Protein AF-A0A7V6YUY6-F1 (afdb_monomer)

Nearest PDB structures (foldseek):
  3qhw-assembly2_D  TM=5.875E-01  e=8.044E+00  Mus musculus
  2qzg-assembly1_A  TM=3.926E-01  e=3.729E+00  Methanococcus maripaludis S2

Radius of gyration: 16.71 Å; Cα contacts (8 Å, |Δi|>4): 63; chains: 1; bounding box: 27×41×54 Å

Sequence (117 aa):
MENIICFKSKKDQFTKKLHTEVSHLIDDLMDQQQQTVAWILYYSMRNEYPIDVVGFSLELWYNFCNEIDPFIDDERKYAASIEMFVSNLLNLSTYTKHEILHKYGLHKIYDPETIEV

Mean predicted aligned error: 10.43 Å

Structure (mmCIF, N/CA/C/O backbone):
data_AF-A0A7V6YUY6-F1
#
_entry.id   AF-A0A7V6YUY6-F1
#
loop_
_atom_site.group_PDB
_atom_site.id
_atom_site.type_symbol
_atom_site.label_atom_id
_atom_site.label_alt_id
_atom_site.label_comp_id
_atom_site.label_asym_id
_atom_site.label_entity_id
_atom_site.label_seq_id
_atom_site.pdbx_PDB_ins_code
_atom_site.Cartn_x
_atom_site.Cartn_y
_atom_site.Cartn_z
_atom_site.occupancy
_atom_site.B_iso_or_equiv
_atom_site.auth_seq_id
_atom_site.auth_comp_id
_atom_site.auth_asym_id
_atom_site.auth_atom_id
_atom_site.pdbx_PDB_model_num
ATOM 1 N N . MET A 1 1 ? -10.717 -5.382 38.657 1.00 42.78 1 MET A N 1
ATOM 2 C CA . MET A 1 1 ? -9.733 -4.840 37.688 1.00 42.78 1 MET A CA 1
ATOM 3 C C . MET A 1 1 ? -9.263 -5.910 36.682 1.00 42.78 1 MET A C 1
ATOM 5 O O . MET A 1 1 ? -8.208 -5.753 36.087 1.00 42.78 1 MET A O 1
ATOM 9 N N . GLU A 1 2 ? -10.046 -6.973 36.439 1.00 43.53 2 GLU A N 1
ATOM 10 C CA . GLU A 1 2 ? -9.626 -8.146 35.639 1.00 43.53 2 GLU A CA 1
ATOM 11 C C . GLU A 1 2 ? -10.088 -8.104 34.168 1.00 43.53 2 GLU A C 1
ATOM 13 O O . GLU A 1 2 ? -9.451 -8.690 33.294 1.00 43.53 2 GLU A O 1
ATOM 18 N N . ASN A 1 3 ? -11.140 -7.342 33.848 1.00 44.84 3 ASN A N 1
ATOM 19 C CA . ASN A 1 3 ? -11.713 -7.305 32.493 1.00 44.84 3 ASN A CA 1
ATOM 20 C C . ASN A 1 3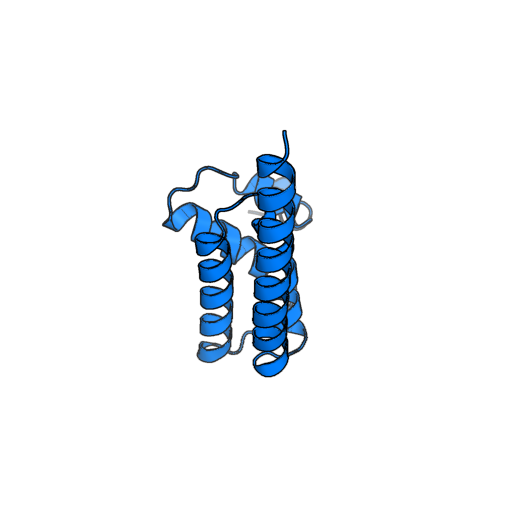 ? -10.795 -6.653 31.438 1.00 44.84 3 ASN A C 1
ATOM 22 O O . ASN A 1 3 ? -10.845 -7.021 30.266 1.00 44.84 3 ASN A O 1
ATOM 26 N N . ILE A 1 4 ? -9.926 -5.718 31.842 1.00 49.72 4 ILE A N 1
ATOM 27 C CA . ILE A 1 4 ? -9.044 -4.971 30.923 1.00 49.72 4 ILE A CA 1
ATOM 28 C C . ILE A 1 4 ? -7.899 -5.858 30.403 1.00 49.72 4 ILE A C 1
ATOM 30 O O . ILE A 1 4 ? -7.538 -5.787 29.228 1.00 49.72 4 ILE A O 1
ATOM 34 N N . ILE A 1 5 ? -7.366 -6.745 31.251 1.00 52.25 5 ILE A N 1
ATOM 35 C CA . ILE A 1 5 ? -6.280 -7.673 30.891 1.00 52.25 5 ILE A CA 1
ATOM 36 C C . ILE A 1 5 ? -6.789 -8.721 29.888 1.00 52.25 5 ILE A C 1
ATOM 38 O O . ILE A 1 5 ? -6.120 -9.013 28.896 1.00 52.25 5 ILE A O 1
ATOM 42 N N . CYS A 1 6 ? -8.015 -9.215 30.091 1.00 49.28 6 CYS A N 1
ATOM 43 C CA . CYS A 1 6 ? -8.680 -10.157 29.189 1.00 49.28 6 CYS A CA 1
ATOM 44 C C . CYS A 1 6 ? -8.940 -9.549 27.798 1.00 49.28 6 CYS A C 1
ATOM 46 O O . CYS A 1 6 ? -8.706 -10.204 26.782 1.00 49.28 6 CYS A O 1
ATOM 48 N N . PHE A 1 7 ? -9.355 -8.278 27.733 1.00 40.91 7 PHE A N 1
ATOM 49 C CA . PHE A 1 7 ? -9.593 -7.599 26.456 1.00 40.91 7 PHE A CA 1
ATOM 50 C C . PHE A 1 7 ? -8.297 -7.374 25.668 1.00 40.91 7 PHE A C 1
ATOM 52 O O . PHE A 1 7 ? -8.254 -7.638 24.467 1.00 40.91 7 PHE A O 1
ATOM 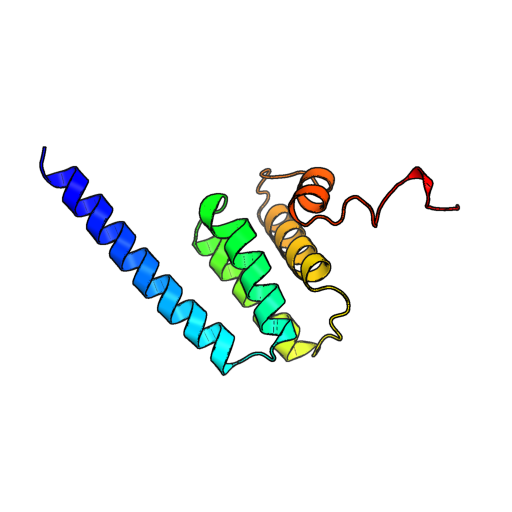59 N N . LYS A 1 8 ? -7.218 -6.952 26.343 1.00 56.28 8 LYS A N 1
ATOM 60 C CA . LYS A 1 8 ? -5.903 -6.766 25.713 1.00 56.28 8 LYS A CA 1
ATOM 61 C C . LYS A 1 8 ? -5.346 -8.085 25.167 1.00 56.28 8 LYS A C 1
ATOM 63 O O . LYS A 1 8 ? -4.948 -8.139 24.011 1.00 56.28 8 LYS A O 1
ATOM 68 N N . SER A 1 9 ? -5.418 -9.160 25.953 1.00 55.78 9 SER A N 1
ATOM 69 C CA . SER A 1 9 ? -4.968 -10.492 25.530 1.00 55.78 9 SER A CA 1
ATOM 70 C C . SER A 1 9 ? -5.744 -11.022 24.319 1.00 55.78 9 SER A C 1
ATOM 72 O O . SER A 1 9 ? -5.127 -11.496 23.367 1.00 55.78 9 SER A O 1
ATOM 74 N N . LYS A 1 10 ? -7.078 -10.889 24.307 1.00 54.62 10 LYS A N 1
ATOM 75 C CA . LYS A 1 10 ? -7.901 -11.286 23.153 1.00 54.62 10 LYS A CA 1
ATOM 76 C C . LYS A 1 10 ? -7.596 -10.441 21.921 1.00 54.62 10 LYS A C 1
ATOM 78 O O . LYS A 1 10 ? -7.471 -11.000 20.838 1.00 54.62 10 LYS A O 1
ATOM 83 N N . LYS A 1 11 ? -7.431 -9.123 22.083 1.00 55.44 11 LYS A N 1
ATOM 84 C CA . LYS A 1 11 ? -7.029 -8.219 20.997 1.00 55.44 11 LYS A CA 1
ATOM 85 C C . LYS A 1 11 ? -5.703 -8.665 20.379 1.00 55.44 11 LYS A C 1
ATOM 87 O O . LYS A 1 11 ? -5.644 -8.840 19.170 1.00 55.44 11 LYS A O 1
ATOM 92 N N . ASP A 1 12 ? -4.684 -8.933 21.191 1.00 62.53 12 ASP A N 1
ATOM 93 C CA . ASP A 1 12 ? -3.376 -9.389 20.705 1.00 62.53 12 ASP A CA 1
ATOM 94 C C . ASP A 1 12 ? -3.468 -10.745 19.985 1.00 62.53 12 ASP A C 1
ATOM 96 O O . ASP A 1 12 ? -2.785 -10.978 18.988 1.00 62.53 12 ASP A O 1
ATOM 100 N N . GLN A 1 13 ? -4.340 -11.637 20.458 1.00 65.06 13 GLN A N 1
ATOM 101 C CA . GLN A 1 13 ? -4.584 -12.942 19.845 1.00 65.06 13 GLN A CA 1
ATOM 102 C C . GLN A 1 13 ? -5.288 -12.818 18.482 1.00 65.06 13 GLN A C 1
ATOM 104 O O . GLN A 1 13 ? -4.887 -13.485 17.529 1.00 65.06 13 GLN A O 1
ATOM 109 N N . PHE A 1 14 ? -6.278 -11.927 18.364 1.00 65.25 14 PHE A N 1
ATOM 110 C CA . PHE A 1 14 ? -6.934 -11.604 17.092 1.00 65.25 14 PHE A CA 1
ATOM 111 C C . PHE A 1 14 ? -5.972 -10.938 16.108 1.00 65.25 14 PHE A C 1
ATOM 113 O O . PHE A 1 14 ? -5.906 -11.359 14.958 1.00 65.25 14 PHE A O 1
ATOM 120 N N . THR A 1 15 ? -5.171 -9.971 16.561 1.00 64.31 15 THR A N 1
ATOM 121 C CA . THR A 1 15 ? -4.153 -9.317 15.728 1.00 64.31 15 THR A CA 1
ATOM 122 C C . THR A 1 15 ? -3.132 -10.324 15.198 1.00 64.31 15 THR A C 1
ATOM 124 O O . THR A 1 15 ? -2.776 -10.272 14.025 1.00 64.31 15 THR A O 1
ATOM 127 N N . LYS A 1 16 ? -2.685 -11.278 16.027 1.00 66.62 16 LYS A N 1
ATOM 128 C CA . LYS A 1 16 ? -1.777 -12.354 15.591 1.00 66.62 16 LYS A CA 1
ATOM 129 C C . LYS A 1 16 ? -2.412 -13.275 14.554 1.00 66.62 16 LYS A C 1
ATOM 131 O O . LYS A 1 16 ? -1.750 -13.636 13.584 1.00 66.62 16 LYS A O 1
ATOM 136 N N . LYS A 1 17 ? -3.676 -13.656 14.752 1.00 69.19 17 LYS A N 1
ATOM 137 C CA . LYS A 1 17 ? -4.405 -14.506 13.806 1.00 69.19 17 LYS A CA 1
ATOM 138 C C . LYS A 1 17 ? -4.571 -13.806 12.455 1.00 69.19 17 LYS A C 1
ATOM 140 O O . LYS A 1 17 ? -4.206 -14.382 11.440 1.00 69.19 17 LYS A O 1
ATOM 145 N N . LEU A 1 18 ? -4.998 -12.544 12.472 1.00 70.62 18 LEU A N 1
ATOM 146 C CA . LEU A 1 18 ? -5.140 -11.722 11.273 1.00 70.62 18 LEU A CA 1
ATOM 147 C C . LEU A 1 18 ? -3.801 -11.536 10.550 1.00 70.62 18 LEU A C 1
ATOM 149 O O . LEU A 1 18 ? -3.732 -11.708 9.343 1.00 70.62 18 LEU A O 1
ATOM 153 N N . HIS A 1 19 ? -2.720 -11.259 11.28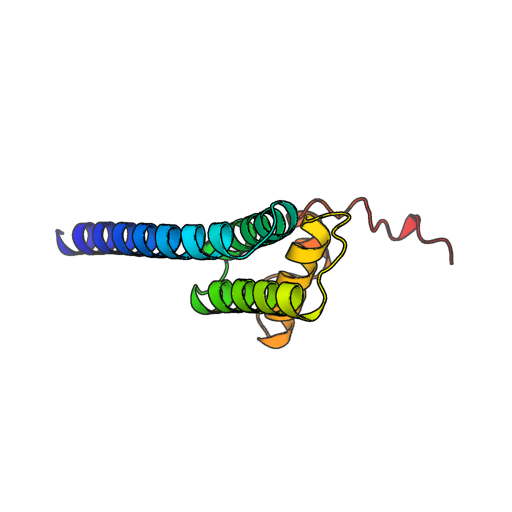5 1.00 68.75 19 HIS A N 1
ATOM 154 C CA . HIS A 1 19 ? -1.378 -11.184 10.702 1.00 68.75 19 HIS A CA 1
ATOM 155 C C . HIS A 1 19 ? -0.979 -12.496 10.022 1.00 68.75 19 HIS A C 1
ATOM 157 O O . HIS A 1 19 ? -0.384 -12.465 8.956 1.00 68.75 19 HIS A O 1
ATOM 163 N N . THR A 1 20 ? -1.278 -13.643 10.634 1.00 71.38 20 THR A N 1
ATOM 164 C CA . THR A 1 20 ? -0.930 -14.958 10.072 1.00 71.38 20 THR A CA 1
ATOM 165 C C . THR A 1 20 ? -1.708 -15.222 8.783 1.00 71.38 20 THR A C 1
ATOM 167 O O . THR A 1 20 ? -1.126 -15.643 7.792 1.00 71.38 20 THR A O 1
ATOM 170 N N . GLU A 1 21 ? -3.008 -14.925 8.773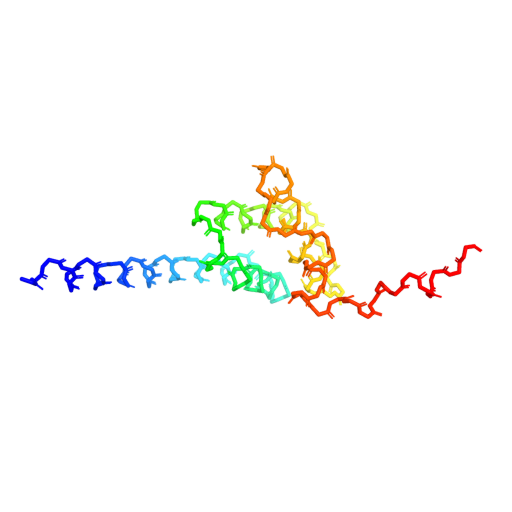 1.00 68.19 21 GLU A N 1
ATOM 171 C CA . GLU A 1 21 ? -3.864 -15.074 7.589 1.00 68.19 21 GLU A CA 1
ATOM 172 C C . GLU A 1 21 ? -3.429 -14.137 6.451 1.00 68.19 21 GLU A C 1
ATOM 174 O O . GLU A 1 21 ? -3.326 -14.580 5.311 1.00 68.19 21 GLU A O 1
ATOM 179 N N . VAL A 1 22 ? -3.085 -12.882 6.764 1.00 68.19 22 VAL A N 1
ATOM 180 C CA . VAL A 1 22 ? -2.548 -11.913 5.794 1.00 68.19 22 VAL A CA 1
ATOM 181 C C . VAL A 1 22 ? -1.180 -12.347 5.261 1.00 68.19 22 VAL A C 1
ATOM 183 O O . VAL A 1 22 ? -0.960 -12.264 4.059 1.00 68.19 22 VA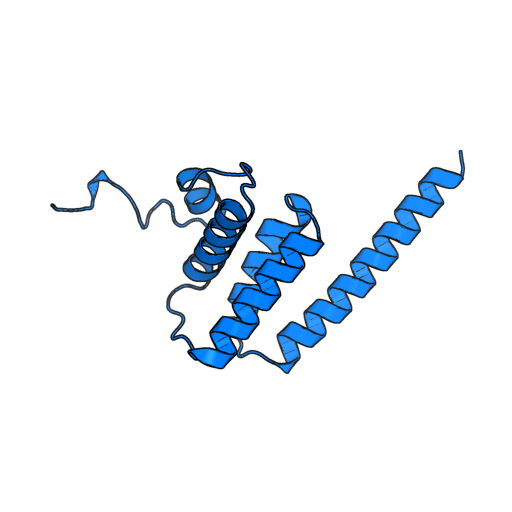L A O 1
ATOM 186 N N . SER A 1 23 ? -0.279 -12.850 6.115 1.00 67.38 23 SER A N 1
ATOM 187 C CA . SER A 1 23 ? 1.025 -13.381 5.688 1.00 67.38 23 SER A CA 1
ATOM 188 C C . SER A 1 23 ? 0.873 -14.512 4.675 1.00 67.38 23 SER A C 1
ATOM 190 O O . SER A 1 23 ? 1.488 -14.453 3.621 1.00 67.38 23 SER A O 1
ATOM 192 N N . HIS A 1 24 ? 0.019 -15.500 4.957 1.00 70.31 24 HIS A N 1
ATOM 193 C CA . HIS A 1 24 ? -0.210 -16.609 4.028 1.00 70.31 24 HIS A CA 1
ATOM 194 C C . HIS A 1 24 ? -0.792 -16.140 2.688 1.00 70.31 24 HIS A C 1
ATOM 196 O O . HIS A 1 24 ? -0.357 -16.601 1.642 1.00 70.31 24 HIS A O 1
ATOM 202 N N . LEU A 1 25 ? -1.730 -15.188 2.708 1.00 63.50 25 LEU A N 1
ATOM 203 C CA . LEU A 1 25 ? -2.323 -14.627 1.489 1.00 63.50 25 LEU A CA 1
ATOM 204 C C . LEU A 1 25 ? -1.302 -13.877 0.624 1.00 63.50 25 LEU A C 1
ATOM 206 O O . LEU A 1 25 ? -1.344 -13.979 -0.598 1.00 63.50 25 LEU A O 1
ATOM 210 N N . ILE A 1 26 ? -0.396 -13.129 1.257 1.00 63.44 26 ILE A N 1
ATOM 211 C CA . ILE A 1 26 ? 0.674 -12.401 0.569 1.00 63.44 26 ILE A CA 1
ATOM 212 C C . ILE A 1 26 ? 1.696 -13.387 -0.014 1.00 63.44 26 ILE A C 1
ATOM 214 O O . ILE A 1 26 ? 2.074 -13.257 -1.177 1.00 63.44 26 ILE A O 1
ATOM 218 N N . ASP A 1 27 ? 2.107 -14.386 0.767 1.00 64.00 27 ASP A N 1
ATOM 219 C CA . ASP A 1 27 ? 3.169 -15.319 0.385 1.00 64.00 27 ASP A CA 1
ATOM 220 C C . ASP A 1 27 ? 2.745 -16.281 -0.744 1.00 64.00 27 ASP A C 1
ATOM 222 O O . ASP A 1 27 ? 3.566 -16.617 -1.599 1.00 64.00 27 ASP A O 1
ATOM 226 N N . ASP A 1 28 ? 1.475 -16.703 -0.782 1.00 61.19 28 ASP A N 1
ATOM 227 C CA . ASP A 1 28 ? 0.987 -17.711 -1.737 1.00 61.19 28 ASP A CA 1
ATOM 228 C C . ASP A 1 28 ? 0.623 -17.142 -3.123 1.00 61.19 28 ASP A C 1
ATOM 230 O O . ASP A 1 28 ? 0.477 -17.909 -4.078 1.00 61.19 28 ASP A O 1
ATOM 234 N N . LEU A 1 29 ? 0.436 -15.822 -3.255 1.00 60.59 29 LEU A N 1
ATOM 235 C CA . LEU A 1 29 ? -0.236 -15.234 -4.425 1.00 60.59 29 LEU A CA 1
ATOM 236 C C . LEU A 1 29 ? 0.565 -14.168 -5.181 1.00 60.59 29 LEU A C 1
ATOM 238 O O . LEU A 1 29 ? 0.102 -13.708 -6.223 1.00 60.59 29 LEU A O 1
ATOM 242 N N . MET A 1 30 ? 1.729 -13.758 -4.680 1.00 66.81 30 MET A N 1
ATOM 243 C CA . MET A 1 30 ? 2.480 -12.614 -5.208 1.00 66.81 30 MET A CA 1
ATOM 244 C C . MET A 1 30 ? 3.960 -12.951 -5.377 1.00 66.81 30 MET A C 1
ATOM 246 O O . MET A 1 30 ? 4.512 -13.723 -4.594 1.00 66.81 30 MET A O 1
ATOM 250 N N . ASP A 1 31 ? 4.627 -12.358 -6.369 1.00 83.00 31 ASP A N 1
ATOM 251 C CA . ASP A 1 31 ? 6.089 -12.428 -6.445 1.00 83.00 31 ASP A CA 1
ATOM 252 C C . ASP A 1 31 ? 6.757 -11.606 -5.325 1.00 83.00 31 ASP A C 1
ATOM 254 O O . ASP A 1 31 ? 6.127 -10.802 -4.637 1.00 83.00 31 ASP A O 1
ATOM 258 N N . GLN A 1 32 ? 8.065 -11.784 -5.134 1.00 84.75 32 GLN A N 1
ATOM 259 C CA . GLN A 1 32 ? 8.793 -11.167 -4.024 1.00 84.75 32 GLN A CA 1
ATOM 260 C C . GLN A 1 32 ? 8.718 -9.624 -3.996 1.00 84.75 32 GLN A C 1
ATOM 262 O O . GLN A 1 32 ? 8.671 -9.031 -2.911 1.00 84.75 32 GLN A O 1
ATOM 267 N N . GLN A 1 33 ? 8.717 -8.952 -5.151 1.00 85.50 33 GLN A N 1
ATOM 268 C CA . GLN A 1 33 ? 8.619 -7.488 -5.197 1.00 85.50 33 GLN A CA 1
ATOM 269 C C . GLN A 1 33 ? 7.202 -7.042 -4.846 1.00 85.50 33 GLN A C 1
ATOM 271 O O . GLN A 1 33 ? 7.013 -6.129 -4.037 1.00 85.50 33 GLN A O 1
ATOM 276 N N . GLN A 1 34 ? 6.202 -7.745 -5.371 1.00 89.81 34 GLN A N 1
ATOM 277 C CA . GLN A 1 34 ? 4.800 -7.509 -5.056 1.00 89.81 34 GLN A CA 1
ATOM 278 C C . GLN A 1 34 ? 4.494 -7.703 -3.563 1.00 89.81 34 GLN A C 1
ATOM 280 O O . GLN A 1 34 ? 3.835 -6.861 -2.943 1.00 89.81 34 GLN A O 1
ATOM 285 N N . GLN A 1 35 ? 5.052 -8.748 -2.950 1.00 88.94 35 GLN A N 1
ATOM 286 C CA . GLN A 1 35 ? 4.976 -8.980 -1.505 1.00 88.94 35 GLN A CA 1
ATOM 287 C C . GLN A 1 35 ? 5.625 -7.842 -0.712 1.00 88.94 35 GLN A C 1
ATOM 289 O O . GLN A 1 35 ? 5.099 -7.403 0.310 1.00 88.94 35 GLN A O 1
ATOM 294 N N . THR A 1 36 ? 6.766 -7.333 -1.182 1.00 92.81 36 THR A N 1
ATOM 295 C CA . THR A 1 36 ? 7.484 -6.245 -0.507 1.00 92.81 36 THR A CA 1
ATOM 296 C C . THR A 1 36 ? 6.646 -4.966 -0.475 1.00 92.81 36 THR A C 1
ATOM 298 O O . THR A 1 36 ? 6.533 -4.346 0.584 1.00 92.81 36 THR A O 1
ATOM 301 N N . VAL A 1 37 ? 5.977 -4.607 -1.576 1.00 94.00 37 VAL A N 1
ATOM 302 C CA . VAL A 1 37 ? 5.015 -3.486 -1.605 1.00 94.00 37 VAL A CA 1
ATOM 303 C C . VAL A 1 37 ? 3.901 -3.693 -0.576 1.00 94.00 37 VAL A C 1
ATOM 305 O O . VAL A 1 37 ? 3.635 -2.791 0.224 1.00 94.00 37 VAL A O 1
ATOM 308 N N . ALA A 1 38 ? 3.290 -4.882 -0.553 1.00 91.75 38 ALA A N 1
ATOM 309 C CA . ALA A 1 38 ? 2.210 -5.218 0.374 1.00 91.75 38 ALA A CA 1
ATOM 310 C C . ALA A 1 38 ? 2.652 -5.075 1.840 1.00 91.75 38 ALA A C 1
ATOM 312 O O . ALA A 1 38 ? 1.940 -4.492 2.662 1.00 91.75 38 ALA A O 1
ATOM 313 N N . TRP A 1 39 ? 3.861 -5.537 2.168 1.00 93.56 39 TRP A N 1
ATOM 314 C CA . TRP A 1 39 ? 4.419 -5.410 3.510 1.00 93.56 39 TRP A CA 1
ATOM 315 C C . TRP A 1 39 ? 4.679 -3.959 3.899 1.00 93.56 39 TRP A C 1
ATOM 317 O O . TRP A 1 39 ? 4.269 -3.548 4.987 1.00 93.56 39 TRP A O 1
ATOM 327 N N . ILE A 1 40 ? 5.321 -3.171 3.032 1.00 95.81 40 ILE A N 1
ATOM 328 C CA . ILE A 1 40 ? 5.574 -1.746 3.292 1.00 95.81 40 ILE A CA 1
ATOM 329 C C . ILE A 1 40 ? 4.243 -1.029 3.559 1.00 95.81 40 ILE A C 1
ATOM 331 O O . ILE A 1 40 ? 4.118 -0.323 4.562 1.00 95.81 40 ILE A O 1
ATOM 335 N N . LEU A 1 41 ? 3.236 -1.265 2.717 1.00 94.94 41 LEU A N 1
ATOM 336 C CA . LEU A 1 41 ? 1.899 -0.692 2.850 1.00 94.94 41 LEU A CA 1
ATOM 337 C C . LEU A 1 41 ? 1.226 -1.093 4.173 1.00 94.94 41 LEU A C 1
ATOM 339 O O . LEU A 1 41 ? 0.764 -0.233 4.926 1.00 94.94 41 LEU A O 1
ATOM 343 N N . TYR A 1 42 ? 1.226 -2.386 4.512 1.00 93.56 42 TYR A N 1
ATOM 344 C CA . TYR A 1 42 ? 0.656 -2.884 5.765 1.00 93.56 42 TYR A CA 1
ATOM 345 C C . TYR A 1 42 ? 1.320 -2.250 6.990 1.00 93.56 42 TYR A C 1
ATOM 347 O O . TYR A 1 42 ? 0.635 -1.738 7.879 1.00 93.56 42 TYR A O 1
ATOM 355 N N . TYR A 1 43 ? 2.655 -2.254 7.052 1.00 93.69 43 TYR A N 1
ATOM 356 C CA . TYR A 1 43 ? 3.388 -1.684 8.183 1.00 93.69 43 TYR A CA 1
ATOM 357 C C . TYR A 1 43 ? 3.176 -0.176 8.310 1.00 93.69 43 TYR A C 1
ATOM 359 O O . TYR A 1 43 ? 3.097 0.317 9.438 1.00 93.69 43 TYR A O 1
ATOM 367 N N . SER A 1 44 ? 3.044 0.521 7.181 1.00 93.75 44 SER A N 1
ATOM 368 C CA . SER A 1 44 ? 2.740 1.948 7.123 1.00 93.75 44 SER A CA 1
ATOM 369 C C . SER A 1 44 ? 1.351 2.268 7.680 1.00 93.75 44 SER A C 1
ATOM 371 O O . SER A 1 44 ? 1.194 3.235 8.423 1.00 93.75 44 SER A O 1
ATOM 373 N N . MET A 1 45 ? 0.335 1.460 7.360 1.00 93.25 45 MET A N 1
ATOM 374 C CA . MET A 1 45 ? -1.056 1.805 7.671 1.00 93.25 45 MET A CA 1
ATOM 375 C C . MET A 1 45 ? -1.593 1.185 8.974 1.00 93.25 45 MET A C 1
ATOM 377 O O . MET A 1 45 ? -2.449 1.780 9.626 1.00 93.25 45 MET A O 1
ATOM 381 N N . ARG A 1 46 ? -1.099 0.018 9.409 1.00 91.62 46 ARG A N 1
ATOM 382 C CA . ARG A 1 46 ? -1.728 -0.804 10.474 1.00 91.62 46 ARG A CA 1
ATOM 383 C C . ARG A 1 46 ? -1.965 -0.126 11.829 1.00 91.62 46 ARG A C 1
ATOM 385 O O . ARG A 1 46 ? -2.783 -0.609 12.606 1.00 91.62 46 ARG A O 1
ATOM 392 N N . ASN A 1 47 ? -1.213 0.927 12.151 1.00 88.88 47 ASN A N 1
ATOM 393 C CA . ASN A 1 47 ? -1.321 1.637 13.431 1.00 88.88 47 ASN A CA 1
ATOM 394 C C . ASN A 1 47 ? -2.105 2.951 13.327 1.00 88.88 47 ASN A C 1
ATOM 396 O O . ASN A 1 47 ? -2.512 3.494 14.351 1.00 88.88 47 ASN A O 1
ATOM 400 N N . GLU A 1 48 ? -2.275 3.466 12.113 1.00 90.44 48 GLU A N 1
ATOM 401 C CA . GLU A 1 48 ? -2.805 4.806 11.845 1.00 90.44 48 GLU A CA 1
ATOM 402 C C . GLU A 1 48 ? -4.200 4.752 11.211 1.00 90.44 48 GLU A C 1
ATOM 404 O O . GLU A 1 48 ? -4.958 5.713 11.316 1.00 90.44 48 GLU A O 1
ATOM 409 N N . TYR A 1 49 ? -4.564 3.618 10.605 1.00 91.25 49 TYR A N 1
ATOM 410 C CA . TYR A 1 49 ? -5.820 3.439 9.886 1.00 91.25 49 TYR A CA 1
ATOM 411 C C . TYR A 1 49 ? -6.700 2.352 10.518 1.00 91.25 49 TYR A C 1
ATOM 413 O O . TYR A 1 49 ? -6.190 1.408 11.135 1.00 91.25 49 TYR A O 1
ATOM 421 N N . PRO A 1 50 ? -8.032 2.448 10.345 1.00 91.25 50 PRO A N 1
ATOM 422 C CA . PRO A 1 50 ? -8.948 1.350 10.627 1.00 91.25 50 PRO A CA 1
ATOM 423 C C . PRO A 1 50 ? -8.557 0.072 9.871 1.00 91.25 50 PRO A C 1
ATOM 425 O O . PRO A 1 50 ? -8.079 0.124 8.739 1.00 91.25 50 PRO A O 1
ATOM 428 N N . ILE A 1 51 ? -8.744 -1.091 10.500 1.00 87.94 51 ILE A N 1
ATOM 429 C CA . ILE A 1 51 ? -8.247 -2.369 9.964 1.00 87.94 51 ILE A CA 1
ATOM 430 C C . ILE A 1 51 ? -8.903 -2.770 8.635 1.00 87.94 51 ILE A C 1
ATOM 432 O O . ILE A 1 51 ? -8.262 -3.390 7.793 1.00 87.94 51 ILE A O 1
ATOM 436 N N . ASP A 1 52 ? -10.160 -2.391 8.437 1.00 86.44 52 ASP A N 1
ATOM 437 C CA . ASP A 1 52 ? -10.915 -2.543 7.194 1.00 86.44 52 ASP A CA 1
ATOM 438 C C . ASP A 1 52 ? -10.321 -1.703 6.059 1.00 86.44 52 ASP A C 1
ATOM 440 O O . ASP A 1 52 ? -10.203 -2.194 4.941 1.00 86.44 52 ASP A O 1
ATOM 444 N N . VAL A 1 53 ? -9.849 -0.488 6.354 1.00 92.19 53 VAL A N 1
ATOM 445 C CA . VAL A 1 53 ? -9.134 0.355 5.381 1.00 92.19 53 VAL A CA 1
ATOM 446 C C . VAL A 1 53 ? -7.791 -0.269 5.003 1.00 92.19 53 VAL A C 1
ATOM 448 O O . VAL A 1 53 ? -7.443 -0.304 3.828 1.00 92.19 53 VAL A O 1
ATOM 451 N N . VAL A 1 54 ? -7.051 -0.811 5.976 1.00 92.75 54 VAL A N 1
ATOM 452 C CA . VAL A 1 54 ? -5.786 -1.521 5.711 1.00 92.75 54 VAL A CA 1
ATOM 453 C C . VAL A 1 54 ? -6.029 -2.748 4.828 1.00 92.75 54 VAL A C 1
ATOM 455 O O . VAL A 1 54 ? -5.294 -2.963 3.867 1.00 92.75 54 VAL A O 1
ATOM 458 N N . GLY A 1 55 ? -7.068 -3.533 5.134 1.00 87.25 55 GLY A N 1
ATOM 459 C CA . GLY A 1 55 ? -7.468 -4.688 4.332 1.00 87.25 55 GLY A CA 1
ATOM 460 C C . GLY A 1 55 ? -7.830 -4.299 2.900 1.00 87.25 55 GLY A C 1
ATOM 461 O O . GLY A 1 55 ? -7.306 -4.890 1.961 1.00 87.25 55 GLY A O 1
ATOM 462 N N . PHE A 1 56 ? -8.638 -3.249 2.734 1.00 89.88 56 PHE A N 1
ATOM 463 C CA . PHE A 1 56 ? -9.005 -2.717 1.422 1.00 89.88 56 PHE A CA 1
ATOM 464 C C . PHE A 1 56 ? -7.785 -2.265 0.605 1.00 89.88 56 PHE A C 1
ATOM 466 O O . PHE A 1 56 ? -7.695 -2.572 -0.580 1.00 89.88 56 PHE A O 1
ATOM 473 N N . SER A 1 57 ? -6.810 -1.589 1.222 1.00 93.62 57 SER A N 1
ATOM 474 C CA . SER A 1 57 ? -5.574 -1.181 0.540 1.00 93.62 57 SER A CA 1
ATOM 475 C C . SER A 1 57 ? -4.759 -2.373 0.028 1.00 93.62 57 SER A C 1
ATOM 477 O O . SER A 1 57 ? -4.213 -2.320 -1.074 1.00 93.62 57 SER A O 1
ATOM 479 N N . LEU A 1 58 ? -4.672 -3.450 0.816 1.00 92.62 58 LEU A N 1
ATOM 480 C CA . LEU A 1 58 ? -3.970 -4.675 0.422 1.00 92.62 58 LEU A CA 1
ATOM 481 C C . LEU A 1 58 ? -4.706 -5.418 -0.696 1.00 92.62 58 LEU A C 1
ATOM 483 O O . LEU A 1 58 ? -4.071 -5.886 -1.637 1.00 92.62 58 LEU A O 1
ATOM 487 N N . GLU A 1 59 ? -6.035 -5.484 -0.629 1.00 88.00 59 GLU A N 1
ATOM 488 C CA . GLU A 1 59 ? -6.863 -6.070 -1.686 1.00 88.00 59 GLU A CA 1
ATOM 489 C C . GLU A 1 59 ? -6.743 -5.284 -2.999 1.00 88.00 59 GLU A C 1
ATOM 491 O O . GLU A 1 59 ? -6.601 -5.877 -4.067 1.00 88.00 59 GLU A O 1
ATOM 496 N N . LEU A 1 60 ? -6.731 -3.949 -2.929 1.00 91.88 60 LEU A N 1
ATOM 497 C CA . LEU A 1 60 ? -6.529 -3.094 -4.097 1.00 91.88 60 LEU A CA 1
ATOM 498 C C . LEU A 1 60 ? -5.172 -3.359 -4.761 1.00 91.88 60 LEU A C 1
ATOM 500 O O . LEU A 1 60 ? -5.104 -3.469 -5.984 1.00 91.88 60 LEU A O 1
ATOM 504 N N . TRP A 1 61 ? -4.105 -3.485 -3.965 1.00 93.44 61 TRP A N 1
ATOM 505 C CA . TRP A 1 61 ? -2.781 -3.837 -4.478 1.00 93.44 61 TRP A CA 1
ATOM 506 C C . TRP A 1 61 ? -2.781 -5.210 -5.148 1.00 93.44 61 TRP A C 1
ATOM 508 O O . TRP A 1 61 ? -2.304 -5.353 -6.272 1.00 93.44 61 TRP A O 1
ATOM 518 N N . TYR A 1 62 ? -3.367 -6.201 -4.480 1.00 87.62 62 TYR A N 1
ATOM 519 C CA . TYR A 1 62 ? -3.468 -7.558 -4.994 1.00 87.62 62 TYR A CA 1
ATOM 520 C C . TYR A 1 62 ? -4.188 -7.621 -6.346 1.00 87.62 62 TYR A C 1
ATOM 522 O O . TYR A 1 62 ? -3.672 -8.196 -7.305 1.00 87.62 62 TYR A O 1
ATOM 530 N N . ASN A 1 63 ? -5.342 -6.963 -6.454 1.00 85.44 63 ASN A N 1
ATOM 531 C CA . ASN A 1 63 ? -6.106 -6.920 -7.697 1.00 85.44 63 ASN A CA 1
ATOM 532 C C . ASN A 1 63 ? -5.348 -6.183 -8.811 1.00 85.44 63 ASN A C 1
ATOM 534 O O . ASN A 1 63 ? -5.335 -6.653 -9.946 1.00 85.44 63 ASN A O 1
ATOM 538 N N . PHE A 1 64 ? -4.654 -5.087 -8.493 1.00 88.81 64 PHE A N 1
ATOM 539 C CA . PHE A 1 64 ? -3.813 -4.383 -9.462 1.00 88.81 64 PHE A CA 1
ATOM 540 C C . PHE A 1 64 ? -2.691 -5.275 -10.017 1.00 88.81 64 PHE A C 1
ATOM 542 O O . PHE A 1 64 ? -2.472 -5.298 -11.229 1.00 88.81 64 PHE A O 1
ATOM 549 N N . CYS A 1 65 ? -2.012 -6.044 -9.161 1.00 88.62 65 CYS A N 1
ATOM 550 C CA . CYS A 1 65 ? -0.987 -6.996 -9.591 1.00 88.62 65 CYS A CA 1
ATOM 551 C C . CYS A 1 65 ? -1.549 -8.079 -10.515 1.00 88.62 65 CYS A C 1
ATOM 553 O O . CYS A 1 65 ? -0.946 -8.361 -11.547 1.00 88.62 65 CYS A O 1
ATOM 555 N N . ASN A 1 66 ? -2.721 -8.629 -10.191 1.00 83.12 66 ASN A N 1
ATOM 556 C CA . ASN A 1 66 ? -3.378 -9.642 -11.019 1.00 83.12 66 ASN A CA 1
ATOM 557 C C . ASN A 1 66 ? -3.803 -9.124 -12.401 1.00 83.12 66 ASN A C 1
ATOM 559 O O . ASN A 1 66 ? -3.821 -9.893 -13.361 1.00 83.12 66 ASN A O 1
ATOM 563 N N . GLU A 1 67 ? -4.194 -7.854 -12.504 1.00 83.94 67 GLU A N 1
ATOM 564 C CA . GLU A 1 67 ? -4.683 -7.272 -13.758 1.00 83.94 67 GLU A CA 1
ATOM 565 C C . GLU A 1 67 ? -3.561 -6.770 -14.671 1.00 83.94 67 GLU A C 1
ATOM 567 O O . GLU A 1 67 ? -3.664 -6.889 -15.893 1.00 83.94 67 GLU A O 1
ATOM 572 N N . ILE A 1 68 ? -2.517 -6.172 -14.093 1.00 85.88 68 ILE A N 1
ATOM 573 C CA . ILE A 1 68 ? -1.519 -5.396 -14.840 1.00 85.88 68 ILE A CA 1
ATOM 574 C C . ILE A 1 68 ? -0.160 -6.101 -14.923 1.00 85.88 68 ILE A C 1
ATOM 576 O O . ILE A 1 68 ? 0.565 -5.845 -15.881 1.00 85.88 68 ILE A O 1
ATOM 580 N N . ASP A 1 69 ? 0.184 -6.958 -13.955 1.00 83.75 69 ASP A N 1
ATOM 581 C CA . ASP A 1 69 ? 1.540 -7.498 -13.752 1.00 83.75 69 ASP A CA 1
ATOM 582 C C . ASP A 1 69 ? 2.622 -6.390 -13.796 1.00 83.75 69 ASP A C 1
ATOM 584 O O . ASP A 1 69 ? 3.358 -6.234 -14.777 1.00 83.75 69 ASP A O 1
ATOM 588 N N . PRO A 1 70 ? 2.662 -5.504 -12.781 1.00 86.00 70 PRO A N 1
ATOM 589 C CA . PRO A 1 70 ? 3.455 -4.284 -12.843 1.00 86.00 70 PRO A CA 1
ATOM 590 C C . PRO A 1 70 ? 4.961 -4.555 -12.783 1.00 86.00 70 PRO A C 1
ATOM 592 O O . PRO A 1 70 ? 5.446 -5.294 -11.931 1.00 86.00 70 PRO A O 1
ATOM 595 N N . PHE A 1 71 ? 5.730 -3.832 -13.601 1.00 89.75 71 PHE A N 1
ATOM 596 C CA . PHE A 1 71 ? 7.177 -3.737 -13.414 1.00 89.75 71 PHE A CA 1
ATOM 597 C C . PHE A 1 71 ? 7.495 -2.781 -12.253 1.00 89.75 71 PHE A C 1
ATOM 599 O O . PHE A 1 71 ? 7.320 -1.561 -12.364 1.00 89.75 71 PHE A O 1
ATOM 606 N N . ILE A 1 72 ? 7.944 -3.335 -11.127 1.00 91.31 72 ILE A N 1
ATOM 607 C CA . ILE A 1 72 ? 8.188 -2.587 -9.890 1.00 91.31 72 ILE A CA 1
ATOM 608 C C . ILE A 1 72 ? 9.646 -2.106 -9.850 1.00 91.31 72 ILE A C 1
ATOM 610 O O . ILE A 1 72 ? 10.577 -2.888 -9.660 1.00 91.31 72 ILE A O 1
ATOM 614 N N . ASP A 1 73 ? 9.839 -0.797 -10.029 1.00 90.56 73 ASP A N 1
ATOM 615 C CA . ASP A 1 73 ? 11.142 -0.121 -9.971 1.00 90.56 73 ASP A CA 1
ATOM 616 C C . ASP A 1 73 ? 11.515 0.354 -8.554 1.00 90.56 73 ASP A C 1
ATOM 618 O O . ASP A 1 73 ? 12.691 0.390 -8.198 1.00 90.56 73 ASP A O 1
ATOM 622 N N . ASP A 1 74 ? 10.517 0.743 -7.757 1.00 92.81 74 ASP A N 1
ATOM 623 C CA . ASP A 1 74 ? 10.653 1.133 -6.352 1.00 92.81 74 ASP A CA 1
ATOM 624 C C . ASP A 1 74 ? 9.354 0.825 -5.597 1.00 92.81 74 ASP A C 1
ATOM 626 O O . ASP A 1 74 ? 8.328 1.493 -5.766 1.00 92.81 74 ASP A O 1
ATOM 630 N N . GLU A 1 75 ? 9.401 -0.166 -4.712 1.00 95.12 75 GLU A N 1
ATOM 631 C CA . GLU A 1 75 ? 8.251 -0.676 -3.969 1.00 95.12 75 GLU A CA 1
ATOM 632 C C . GLU A 1 75 ? 7.572 0.412 -3.118 1.00 95.12 75 GLU A C 1
ATOM 634 O O . GLU A 1 75 ? 6.354 0.414 -2.913 1.00 95.12 75 GLU A O 1
ATOM 639 N N . ARG A 1 76 ? 8.350 1.396 -2.650 1.00 95.50 76 ARG A N 1
ATOM 640 C CA . ARG A 1 76 ? 7.850 2.490 -1.806 1.00 95.50 76 ARG A CA 1
ATOM 641 C C . ARG A 1 76 ? 6.942 3.428 -2.587 1.00 95.50 76 ARG A C 1
ATOM 643 O O . ARG A 1 76 ? 6.007 3.965 -1.999 1.00 95.50 76 ARG A O 1
ATOM 650 N N . LYS A 1 77 ? 7.183 3.622 -3.891 1.00 94.62 77 LYS A N 1
ATOM 651 C CA . LYS A 1 77 ? 6.325 4.465 -4.742 1.00 94.62 77 LYS A CA 1
ATOM 652 C C . LYS A 1 77 ? 4.929 3.870 -4.856 1.00 94.62 77 LYS A C 1
ATOM 654 O O . LYS A 1 77 ? 3.950 4.603 -4.723 1.00 94.62 77 LYS A O 1
ATOM 659 N N . TYR A 1 78 ? 4.840 2.559 -5.060 1.00 95.56 78 TYR A N 1
ATOM 660 C CA . TYR A 1 78 ? 3.566 1.856 -5.181 1.00 95.56 78 TYR A CA 1
ATOM 661 C C . TYR A 1 78 ? 2.800 1.865 -3.858 1.00 95.56 78 TYR A C 1
ATOM 663 O O . TYR A 1 78 ? 1.641 2.275 -3.830 1.00 95.56 78 TYR A O 1
ATOM 671 N N . ALA A 1 79 ? 3.466 1.540 -2.746 1.00 96.38 79 ALA A N 1
ATOM 672 C CA . ALA A 1 79 ? 2.838 1.576 -1.428 1.00 96.38 79 ALA A CA 1
ATOM 673 C C . ALA A 1 79 ? 2.352 2.995 -1.051 1.00 96.38 79 ALA A C 1
ATOM 675 O O . ALA A 1 79 ? 1.193 3.171 -0.677 1.00 96.38 79 ALA A O 1
ATOM 676 N N . ALA A 1 80 ? 3.180 4.030 -1.252 1.00 95.75 80 ALA A N 1
ATOM 677 C CA . ALA A 1 80 ? 2.788 5.426 -1.028 1.00 95.75 80 ALA A CA 1
ATOM 678 C C . ALA A 1 80 ? 1.606 5.860 -1.909 1.00 95.75 80 ALA A C 1
ATOM 680 O O . ALA A 1 80 ? 0.718 6.582 -1.452 1.00 95.75 80 ALA A O 1
ATOM 681 N N . SER A 1 81 ? 1.589 5.421 -3.171 1.00 95.06 81 SER A N 1
ATOM 682 C CA . SER A 1 81 ? 0.522 5.741 -4.123 1.00 95.06 81 SER A CA 1
ATOM 683 C C . SER A 1 81 ? -0.804 5.114 -3.712 1.00 95.06 81 SER A C 1
ATOM 685 O O . SER A 1 81 ? -1.829 5.792 -3.766 1.00 95.06 81 SER A O 1
ATOM 687 N N . ILE A 1 82 ? -0.788 3.863 -3.246 1.00 96.00 82 ILE A N 1
ATOM 688 C CA . ILE A 1 82 ? -1.992 3.191 -2.750 1.00 96.00 82 ILE A CA 1
ATOM 689 C C . ILE A 1 82 ? -2.501 3.843 -1.469 1.00 96.00 82 ILE A C 1
ATOM 691 O O . ILE A 1 82 ? -3.684 4.173 -1.406 1.00 96.00 82 ILE A O 1
ATOM 695 N N . GLU A 1 83 ? -1.637 4.106 -0.484 1.00 95.75 83 GLU A N 1
ATOM 696 C CA . GLU A 1 83 ? -2.058 4.792 0.745 1.00 95.75 83 GLU A CA 1
ATOM 697 C C . GLU A 1 83 ? -2.673 6.163 0.431 1.00 95.75 83 GLU A C 1
ATOM 699 O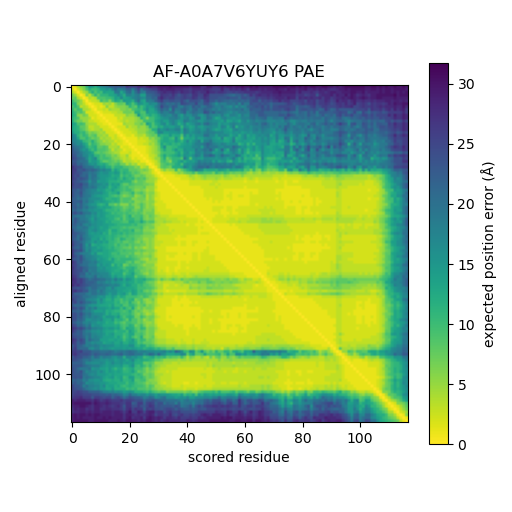 O . GLU A 1 83 ? -3.743 6.495 0.937 1.00 95.75 83 GLU A O 1
ATOM 704 N N . MET A 1 84 ? -2.049 6.943 -0.455 1.00 94.31 84 MET A N 1
ATOM 705 C CA . MET A 1 84 ? -2.573 8.247 -0.861 1.00 94.31 84 MET A CA 1
ATOM 706 C C . MET A 1 84 ? -3.910 8.129 -1.606 1.00 94.31 84 MET A C 1
ATOM 708 O O . MET A 1 84 ? -4.825 8.914 -1.353 1.00 94.31 84 MET A O 1
ATOM 712 N N . PHE 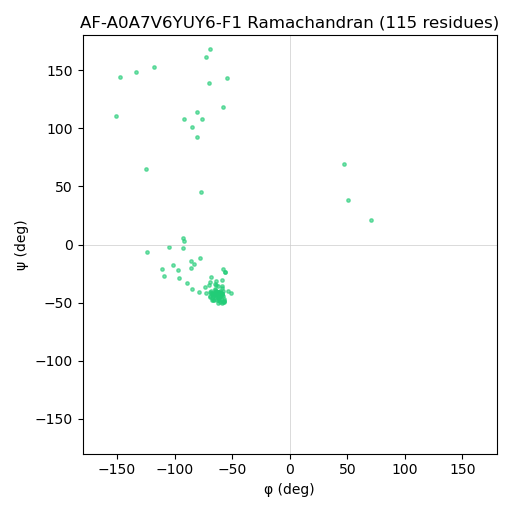A 1 85 ? -4.042 7.162 -2.517 1.00 94.38 85 PHE A N 1
ATOM 713 C CA . PHE A 1 85 ? -5.278 6.928 -3.262 1.00 94.38 85 PHE A CA 1
ATOM 714 C C . PHE A 1 85 ? -6.431 6.550 -2.331 1.00 94.38 85 PHE A C 1
ATOM 716 O O . PHE A 1 85 ? -7.485 7.182 -2.384 1.00 94.38 85 PHE A O 1
ATOM 723 N N . VAL A 1 86 ? -6.223 5.572 -1.447 1.00 93.94 86 VAL A N 1
ATOM 724 C CA . VAL A 1 86 ? -7.252 5.090 -0.516 1.00 93.94 86 VAL A CA 1
ATOM 725 C C . VAL A 1 86 ? -7.648 6.179 0.479 1.00 93.94 86 VAL A C 1
ATOM 727 O O . VAL A 1 86 ? -8.841 6.404 0.688 1.00 93.94 86 VAL A O 1
ATOM 730 N N . SER A 1 87 ? -6.678 6.908 1.038 1.00 92.12 87 SER A N 1
ATOM 731 C CA . SER A 1 87 ? -6.951 8.024 1.951 1.00 92.12 87 SER A CA 1
ATOM 732 C C . SER A 1 87 ? -7.812 9.101 1.296 1.00 92.12 87 SER A C 1
ATOM 734 O O . SER A 1 87 ? -8.787 9.554 1.893 1.00 92.12 87 SER A O 1
ATOM 736 N N . ASN A 1 88 ? -7.521 9.461 0.043 1.00 91.12 88 ASN A N 1
AT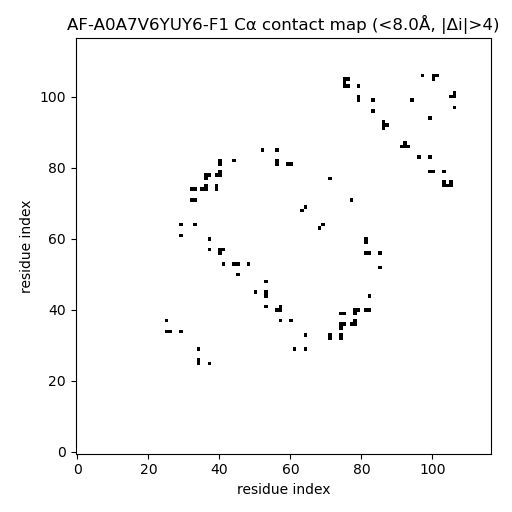OM 737 C CA . ASN A 1 88 ? -8.326 10.430 -0.701 1.00 91.12 88 ASN A CA 1
ATOM 738 C C . ASN A 1 88 ? -9.714 9.883 -1.060 1.00 91.12 88 ASN A C 1
ATOM 740 O O . ASN A 1 88 ? -10.707 10.584 -0.882 1.00 91.12 88 ASN A O 1
ATOM 744 N N . LEU A 1 89 ? -9.798 8.637 -1.536 1.00 92.31 89 LEU A N 1
ATOM 745 C CA . LEU A 1 89 ? -11.057 7.994 -1.924 1.00 92.31 89 LEU A CA 1
ATOM 746 C C . LEU A 1 89 ? -12.053 7.947 -0.758 1.00 92.31 89 LEU A C 1
ATOM 748 O O . LEU A 1 89 ? -13.246 8.181 -0.944 1.00 92.31 89 LEU A O 1
ATOM 752 N N . LEU A 1 90 ? -11.554 7.665 0.444 1.00 91.25 90 LEU A N 1
ATOM 753 C CA . LEU A 1 90 ? -12.356 7.543 1.659 1.00 91.25 90 LEU A CA 1
ATOM 754 C C . LEU A 1 90 ? -12.469 8.860 2.447 1.00 91.25 90 LEU A C 1
ATOM 756 O O . LEU A 1 90 ? -13.050 8.868 3.531 1.00 91.25 90 LEU A O 1
ATOM 760 N N . ASN A 1 91 ? -11.941 9.971 1.916 1.00 89.31 91 ASN A N 1
ATOM 761 C CA . ASN A 1 91 ? -11.866 11.276 2.587 1.00 89.31 91 ASN A CA 1
ATOM 762 C C . ASN A 1 91 ? -11.259 11.202 4.003 1.00 89.31 91 ASN A C 1
ATOM 764 O O . ASN A 1 91 ? -11.690 11.895 4.927 1.00 89.31 91 ASN A O 1
ATOM 768 N N . LEU A 1 92 ? -10.246 10.354 4.176 1.00 83.69 92 LEU A N 1
ATOM 769 C CA . LEU A 1 92 ? -9.479 10.230 5.407 1.00 83.69 92 LEU A CA 1
ATOM 770 C C . LEU A 1 92 ? -8.382 11.296 5.379 1.00 83.69 92 LEU A C 1
ATOM 772 O O . LEU A 1 92 ? -7.369 11.155 4.697 1.00 83.69 92 LEU A O 1
ATOM 776 N N . SER A 1 93 ? -8.590 12.396 6.104 1.00 70.00 93 SER A N 1
ATOM 777 C CA . SER A 1 93 ? -7.642 13.516 6.181 1.00 70.00 93 SER A CA 1
ATOM 778 C C . SER A 1 93 ? -6.449 13.209 7.097 1.00 70.00 93 SER A C 1
ATOM 780 O O . SER A 1 93 ? -6.113 14.012 7.968 1.00 70.00 93 SER A O 1
ATOM 782 N N . THR A 1 94 ? -5.858 12.022 6.965 1.00 73.19 94 THR A N 1
ATOM 783 C CA . THR A 1 94 ? -4.816 11.541 7.878 1.00 73.19 94 THR A CA 1
ATOM 784 C C . THR A 1 94 ? -3.466 12.176 7.560 1.00 73.19 94 THR A C 1
ATOM 786 O O . THR A 1 94 ? -2.762 12.581 8.478 1.00 73.19 94 THR A O 1
ATOM 789 N N . TYR A 1 95 ? -3.129 12.313 6.271 1.00 82.00 95 TYR A N 1
ATOM 790 C CA . TYR A 1 95 ? -1.853 12.871 5.818 1.00 82.00 95 TYR A CA 1
ATOM 791 C C . TYR A 1 95 ? -1.993 13.638 4.504 1.00 82.00 95 TYR A C 1
ATOM 793 O O . TYR A 1 95 ? -2.726 13.249 3.595 1.00 82.00 95 TYR A O 1
ATOM 801 N N . THR A 1 96 ? -1.231 14.717 4.378 1.00 86.88 96 THR A N 1
ATOM 802 C CA . THR A 1 96 ? -0.983 15.412 3.116 1.00 86.88 96 THR A CA 1
ATOM 803 C C . THR A 1 96 ? -0.049 14.596 2.217 1.00 86.88 96 THR A C 1
ATOM 805 O O . THR A 1 96 ? 0.728 13.758 2.679 1.00 86.88 96 THR A O 1
ATOM 808 N N . LYS A 1 97 ? -0.043 14.897 0.909 1.00 86.69 97 LYS A N 1
ATOM 809 C CA . LYS A 1 97 ? 0.907 14.296 -0.049 1.00 86.69 97 LYS A CA 1
ATOM 810 C C . LYS A 1 97 ? 2.358 14.409 0.432 1.00 86.69 97 LYS A C 1
ATOM 812 O O . LYS A 1 97 ? 3.128 13.465 0.286 1.00 86.69 97 LYS A O 1
ATOM 817 N N . HIS A 1 98 ? 2.735 15.557 0.994 1.00 87.75 98 HIS A N 1
ATOM 818 C CA . HIS A 1 98 ? 4.103 15.789 1.448 1.00 87.75 98 HIS A CA 1
ATOM 819 C C . HIS A 1 98 ? 4.475 14.885 2.629 1.00 87.75 98 HIS A C 1
ATOM 821 O O . HIS A 1 98 ? 5.548 14.282 2.624 1.00 87.75 98 HIS A O 1
ATOM 827 N N . GLU A 1 99 ? 3.568 14.729 3.592 1.00 90.75 99 GLU A N 1
ATOM 828 C CA . GLU A 1 99 ? 3.764 13.841 4.740 1.00 90.75 99 GLU A CA 1
ATOM 829 C C . GLU A 1 99 ? 3.874 12.377 4.307 1.00 90.75 99 GLU A C 1
ATOM 831 O O . GLU A 1 99 ? 4.772 11.682 4.778 1.00 90.75 99 GLU A O 1
ATOM 836 N N . ILE A 1 100 ? 3.062 11.930 3.342 1.00 91.19 100 ILE A N 1
ATOM 837 C CA . ILE A 1 100 ? 3.188 10.584 2.758 1.00 91.19 100 ILE A CA 1
ATOM 838 C C . ILE A 1 100 ? 4.556 10.417 2.079 1.00 91.19 100 ILE A C 1
ATOM 840 O O . ILE A 1 100 ? 5.264 9.447 2.343 1.00 91.19 100 ILE A O 1
ATOM 844 N N . LEU A 1 101 ? 5.001 11.373 1.257 1.00 90.94 101 LEU A N 1
ATOM 845 C CA . LEU A 1 101 ? 6.324 11.287 0.621 1.00 90.94 101 LEU A CA 1
ATOM 846 C C . LEU A 1 101 ? 7.461 11.204 1.651 1.00 90.94 101 LEU A C 1
ATOM 848 O O . LEU A 1 101 ? 8.423 10.461 1.449 1.00 90.94 101 LEU A O 1
ATOM 852 N N . HIS A 1 102 ? 7.362 11.924 2.768 1.00 90.94 102 HIS A N 1
ATOM 853 C CA . HIS A 1 102 ? 8.323 11.803 3.864 1.00 90.94 102 HIS A CA 1
ATOM 854 C C . HIS A 1 102 ? 8.251 10.445 4.558 1.00 90.94 102 HIS A C 1
ATOM 856 O O . HIS A 1 102 ? 9.297 9.825 4.756 1.00 90.94 102 HIS A O 1
ATOM 862 N N . LYS A 1 103 ? 7.042 9.971 4.873 1.00 92.00 103 LYS A N 1
ATOM 863 C CA . LYS A 1 103 ? 6.777 8.686 5.534 1.00 92.00 103 LYS A CA 1
ATOM 864 C C . LYS A 1 103 ? 7.428 7.515 4.796 1.00 92.00 103 LYS A C 1
ATOM 866 O O . LYS A 1 103 ? 8.033 6.653 5.423 1.00 92.00 103 LYS A O 1
ATOM 871 N N . TYR A 1 104 ? 7.389 7.543 3.466 1.00 93.62 104 TYR A N 1
ATOM 872 C CA . TYR A 1 104 ? 7.978 6.514 2.606 1.00 93.62 104 TYR A CA 1
ATOM 873 C C . TYR A 1 104 ? 9.431 6.799 2.180 1.00 93.62 104 TYR A C 1
ATOM 875 O O . TYR A 1 104 ? 10.013 6.036 1.413 1.00 93.62 104 TYR A O 1
ATOM 883 N N . GLY A 1 105 ? 10.050 7.886 2.655 1.00 91.12 105 GLY A N 1
ATOM 884 C CA . GLY A 1 105 ? 11.430 8.239 2.300 1.00 91.12 105 GLY A CA 1
ATOM 885 C C . GLY A 1 105 ? 11.617 8.705 0.848 1.00 91.12 105 GLY A C 1
ATOM 886 O O . GLY A 1 105 ? 12.734 8.678 0.339 1.00 91.12 105 GLY A O 1
ATOM 887 N N . LEU A 1 106 ? 10.545 9.155 0.192 1.00 89.38 106 LEU A N 1
ATOM 888 C CA . LEU A 1 106 ? 10.501 9.584 -1.214 1.00 89.38 106 LEU A CA 1
ATOM 889 C C . LEU A 1 106 ? 10.721 11.096 -1.403 1.00 89.38 106 LEU A C 1
ATOM 891 O O . LEU A 1 106 ? 10.796 11.577 -2.530 1.00 89.38 106 LEU A O 1
ATOM 895 N N . HIS A 1 107 ? 10.854 11.851 -0.313 1.00 79.62 107 HIS A N 1
ATOM 896 C CA . HIS A 1 107 ? 11.014 13.312 -0.309 1.00 79.62 107 HIS A CA 1
ATOM 897 C C . HIS A 1 107 ? 12.198 13.840 -1.143 1.00 79.62 107 HIS A C 1
ATOM 899 O O . HIS A 1 107 ? 12.154 14.976 -1.588 1.00 79.62 107 HIS A O 1
ATOM 905 N N . LYS A 1 108 ? 13.236 13.028 -1.393 1.00 69.38 108 LYS A N 1
ATOM 906 C CA . LYS A 1 108 ? 14.387 13.413 -2.238 1.00 69.38 108 LYS A CA 1
ATOM 907 C C . LYS A 1 108 ? 14.181 13.173 -3.735 1.00 69.38 108 LYS A C 1
ATOM 909 O O . LYS A 1 108 ? 14.982 13.633 -4.533 1.00 69.38 108 LYS A O 1
ATOM 914 N N . ILE A 1 109 ? 13.157 12.406 -4.109 1.00 62.06 109 ILE A N 1
ATOM 915 C CA . ILE A 1 109 ? 12.827 12.094 -5.510 1.00 62.06 109 ILE A CA 1
ATOM 916 C C . ILE A 1 109 ? 11.938 13.201 -6.105 1.00 62.06 109 ILE A C 1
ATOM 918 O O . ILE A 1 109 ? 11.879 13.373 -7.316 1.00 62.06 109 ILE A O 1
ATOM 922 N N . TYR A 1 110 ? 11.280 13.976 -5.241 1.00 52.94 110 TYR A N 1
ATOM 923 C CA . TYR A 1 110 ? 10.416 15.098 -5.589 1.00 52.94 110 TYR A CA 1
ATOM 924 C C . TYR A 1 110 ? 10.895 16.356 -4.864 1.00 52.94 110 TYR A C 1
ATOM 926 O O . TYR A 1 110 ? 10.198 16.877 -3.995 1.00 52.94 110 TYR A O 1
ATOM 934 N N . ASP A 1 111 ? 12.096 16.820 -5.194 1.00 49.28 111 ASP A N 1
ATOM 935 C CA . ASP A 1 111 ? 12.504 18.176 -4.844 1.00 49.28 111 ASP A CA 1
ATOM 936 C C . ASP A 1 111 ? 11.894 19.136 -5.886 1.00 49.28 111 ASP A C 1
ATOM 938 O O . ASP A 1 111 ? 12.245 19.032 -7.069 1.00 49.28 111 ASP A O 1
ATOM 942 N N . PRO A 1 112 ? 10.962 20.036 -5.507 1.00 53.25 112 PRO A N 1
ATOM 943 C CA . PRO A 1 112 ? 10.375 20.996 -6.439 1.00 53.25 112 PRO A CA 1
ATOM 944 C C . PRO A 1 112 ? 11.422 21.895 -7.109 1.00 53.25 112 PRO A C 1
ATOM 946 O O . PRO A 1 112 ? 11.143 22.437 -8.173 1.00 53.25 112 PRO A O 1
ATOM 949 N N . GLU A 1 113 ? 12.612 22.044 -6.517 1.00 49.81 113 GLU A N 1
ATOM 950 C CA . GLU A 1 113 ? 13.713 22.840 -7.071 1.00 49.81 113 GLU A CA 1
ATOM 951 C C . GLU A 1 113 ? 14.469 22.122 -8.203 1.00 49.81 113 GLU A C 1
ATOM 953 O O . GLU A 1 113 ? 15.248 22.750 -8.916 1.00 49.81 113 GLU A O 1
ATOM 958 N N . THR A 1 114 ? 14.236 20.819 -8.399 1.00 47.50 114 THR A N 1
ATOM 959 C CA . THR A 1 114 ? 14.911 19.996 -9.425 1.00 47.50 114 THR A CA 1
ATOM 960 C C . THR A 1 114 ? 14.040 19.668 -10.639 1.00 47.50 114 THR A C 1
ATOM 962 O O . THR A 1 114 ? 14.516 19.040 -11.584 1.00 47.50 114 THR A O 1
ATOM 965 N N . ILE A 1 115 ? 12.774 20.099 -10.647 1.00 44.69 115 ILE A N 1
ATOM 966 C CA . ILE A 1 115 ? 11.922 20.023 -11.838 1.00 44.69 115 ILE A CA 1
ATOM 967 C C . ILE A 1 115 ? 12.291 21.217 -12.726 1.00 44.69 115 ILE A C 1
ATOM 969 O O . ILE A 1 115 ? 11.759 22.313 -12.553 1.00 44.69 115 ILE A O 1
ATOM 973 N N . GLU A 1 116 ? 13.230 21.018 -13.655 1.00 34.66 116 GLU A N 1
ATOM 974 C CA . GLU A 1 116 ? 13.402 21.936 -14.786 1.00 34.66 116 GLU A CA 1
ATOM 975 C C . GLU A 1 116 ? 12.073 21.996 -15.562 1.00 34.66 116 GLU A C 1
ATOM 977 O O . GLU A 1 116 ? 11.569 20.970 -16.025 1.00 34.66 116 GLU A O 1
ATOM 982 N N . VAL A 1 117 ? 11.482 23.194 -15.625 1.00 42.09 117 VAL A N 1
ATOM 983 C CA . VAL A 1 117 ? 10.280 23.516 -16.417 1.00 42.09 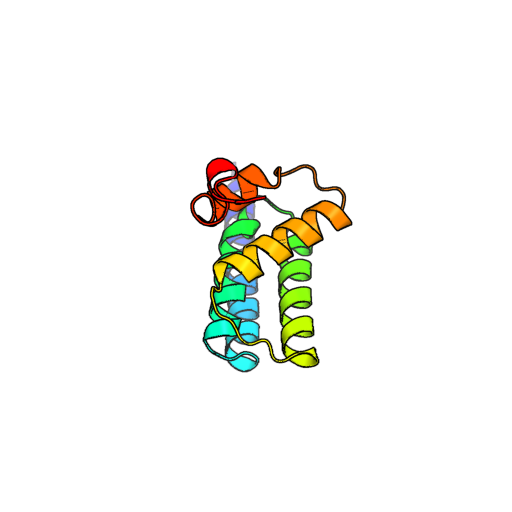117 VAL A CA 1
ATOM 984 C C . VAL A 1 117 ? 10.664 23.746 -17.871 1.00 42.09 117 VAL A C 1
ATOM 986 O O . VAL A 1 117 ? 11.646 24.490 -18.095 1.00 42.09 117 VAL A O 1
#

pLDDT: mean 79.0, std 16.88, range [34.66, 96.38]

Foldseek 3Di:
DPVVVVVVVVVVVVVVVVVVVVVCVLVVQDDPLLSVLLVLLLVLAVVQHDPVLNVVLSVVSSVCCVPPVDDPPDSLVSSLVSVVVSCVVVVPPRDDNCVSCVSSVNNVVDDVVPPDD

Solvent-accessible surface area (backbone atoms only — not comparable to full-atom values): 6916 Å² total; per-residue (Å²): 135,62,70,63,61,54,51,52,53,50,50,53,52,50,54,51,51,52,50,52,55,52,47,52,56,41,66,76,74,45,57,74,66,59,34,47,20,49,49,54,36,47,70,68,31,65,86,80,46,61,69,69,58,46,50,50,53,49,51,53,51,52,52,47,42,74,75,65,65,69,88,81,88,52,46,50,59,55,25,47,48,48,55,54,48,52,31,58,76,70,69,49,88,82,68,55,75,68,54,46,32,49,75,57,69,43,51,80,81,62,44,81,90,70,62,85,128

Secondary structure (DSSP, 8-state):
--HHHHHHHHHHHHHHHHHHHHHHHHHHHS-HHHHHHHHHHHHHHTTTS-HHHHHHHHHHHHHHHHHH----S-HHHHHHHHHHHHHHHTT-TT--HHHHHHHTT-TTT--GGG---